Protein AF-A0A2G9T3H6-F1 (afdb_monomer_lite)

Foldseek 3Di:
DQADPVRDGHPPDDPVVVVVVVVVLVVQQVVQQPDADVVVRHGDRSVVCSVVSVCVVVVVVVVVD

Secondary structure (DSSP, 8-state):
--B-TTS-BS--S-HHHHHHHHHHHHHHHHHHTT-EETTTTEE--HHHHHHHHHHHHHHHHHHT-

Structure (mmCIF, N/CA/C/O backbone):
data_AF-A0A2G9T3H6-F1
#
_entry.id   AF-A0A2G9T3H6-F1
#
loop_
_atom_site.group_PDB
_atom_site.id
_atom_site.type_symbol
_atom_site.label_atom_id
_atom_site.label_alt_id
_atom_site.label_comp_id
_atom_site.label_asym_id
_atom_site.label_entity_id
_atom_site.label_seq_id
_atom_site.pdbx_PDB_ins_code
_atom_site.Cartn_x
_atom_site.Cartn_y
_atom_site.Cartn_z
_atom_site.occupancy
_atom_site.B_iso_or_equiv
_atom_site.auth_seq_id
_atom_site.auth_comp_id
_atom_site.auth_asym_id
_atom_site.auth_atom_id
_atom_site.pdbx_PDB_model_num
ATOM 1 N N . MET A 1 1 ? 2.556 -2.042 -10.120 1.00 62.81 1 MET A N 1
ATOM 2 C CA . MET A 1 1 ? 3.769 -2.579 -10.789 1.00 62.81 1 MET A CA 1
ATOM 3 C C . MET A 1 1 ? 3.480 -3.089 -12.199 1.00 62.81 1 MET A C 1
ATOM 5 O O . MET A 1 1 ? 4.364 -3.653 -12.828 1.00 62.81 1 MET A O 1
ATOM 9 N N . GLU A 1 2 ? 2.253 -2.913 -12.692 1.00 78.44 2 GLU A N 1
ATOM 10 C CA . GLU A 1 2 ? 1.824 -3.475 -13.973 1.00 78.44 2 GLU A CA 1
ATOM 11 C C . GLU A 1 2 ? 1.949 -2.485 -15.123 1.00 78.44 2 GLU A C 1
ATOM 13 O O . GLU A 1 2 ? 1.914 -2.921 -16.257 1.00 78.44 2 GLU A O 1
ATOM 18 N N . TYR A 1 3 ? 2.126 -1.191 -14.840 1.00 87.75 3 TYR A N 1
ATOM 19 C CA . TYR A 1 3 ? 2.275 -0.132 -15.838 1.00 87.75 3 TYR A CA 1
ATOM 20 C C . TYR A 1 3 ? 3.656 0.491 -15.740 1.00 87.75 3 TYR A C 1
ATOM 22 O O . TYR A 1 3 ? 4.082 0.810 -14.627 1.00 87.75 3 TYR A O 1
ATOM 30 N N . ASP A 1 4 ? 4.348 0.608 -16.868 1.00 89.31 4 ASP A N 1
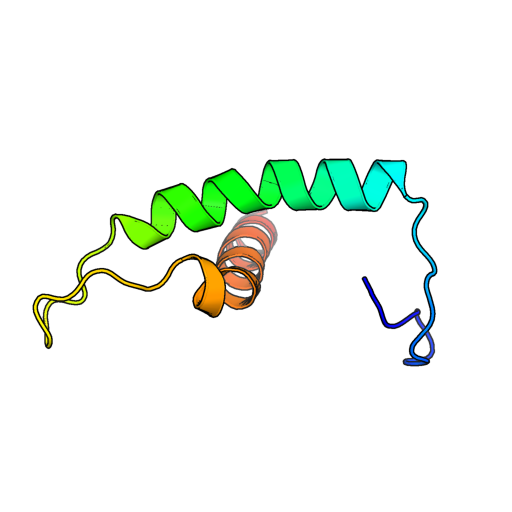ATOM 31 C CA . ASP A 1 4 ? 5.654 1.261 -16.956 1.00 89.31 4 ASP A CA 1
ATOM 32 C C . ASP A 1 4 ? 5.545 2.800 -16.952 1.00 89.31 4 ASP A C 1
ATOM 34 O O . ASP A 1 4 ? 4.471 3.364 -16.741 1.00 89.31 4 ASP A O 1
ATOM 38 N N . GLY A 1 5 ? 6.675 3.485 -17.163 1.00 89.81 5 GLY A N 1
ATOM 39 C CA . GLY A 1 5 ? 6.731 4.951 -17.197 1.00 89.81 5 GLY A CA 1
ATOM 40 C C . GLY A 1 5 ? 5.961 5.598 -18.355 1.00 89.81 5 GLY A C 1
ATOM 41 O O . GLY A 1 5 ? 5.621 6.772 -18.249 1.00 89.81 5 GLY A O 1
ATOM 42 N N . ASP A 1 6 ? 5.640 4.837 -19.404 1.00 93.62 6 ASP A N 1
ATOM 43 C CA . ASP A 1 6 ? 4.855 5.290 -20.558 1.00 93.62 6 ASP A CA 1
ATOM 44 C C . ASP A 1 6 ? 3.358 4.970 -20.393 1.00 93.62 6 ASP A C 1
ATOM 46 O O . ASP A 1 6 ? 2.548 5.239 -21.281 1.00 93.62 6 ASP A O 1
ATOM 50 N N . GLY A 1 7 ? 2.971 4.368 -19.262 1.00 91.00 7 GLY A N 1
ATOM 51 C CA . GLY A 1 7 ? 1.597 3.952 -18.993 1.00 91.00 7 GLY A CA 1
ATOM 52 C C . GLY A 1 7 ? 1.186 2.672 -19.723 1.00 91.00 7 GLY A C 1
ATOM 53 O O . GLY A 1 7 ? -0.005 2.374 -19.803 1.00 91.00 7 GLY A O 1
ATOM 54 N N . VAL A 1 8 ? 2.134 1.887 -20.244 1.00 94.00 8 VAL A N 1
ATOM 55 C CA . VAL A 1 8 ? 1.845 0.610 -20.910 1.00 94.00 8 VAL A CA 1
ATOM 56 C C . VAL A 1 8 ? 1.793 -0.513 -19.884 1.00 94.00 8 VAL A C 1
ATOM 58 O O . VAL A 1 8 ? 2.724 -0.685 -19.091 1.00 94.00 8 VAL A O 1
ATOM 61 N N . GLN A 1 9 ? 0.731 -1.326 -19.934 1.00 90.19 9 GLN A N 1
ATOM 62 C CA . GLN A 1 9 ? 0.605 -2.487 -19.060 1.00 90.19 9 GLN A CA 1
ATOM 63 C C . GLN A 1 9 ? 1.588 -3.590 -19.484 1.00 90.19 9 GLN A C 1
ATOM 65 O O . GLN A 1 9 ? 1.372 -4.298 -20.467 1.00 90.19 9 GLN A O 1
ATOM 70 N N . ARG A 1 10 ? 2.688 -3.746 -18.750 1.00 89.50 10 ARG A N 1
ATOM 71 C CA . ARG A 1 10 ? 3.655 -4.833 -18.920 1.00 89.50 10 ARG A CA 1
ATOM 72 C C . ARG A 1 10 ? 4.385 -5.118 -17.615 1.00 89.50 10 ARG A C 1
ATOM 74 O O . ARG A 1 10 ? 4.529 -4.256 -16.757 1.00 89.50 10 ARG A O 1
ATOM 81 N N . LYS A 1 11 ? 4.908 -6.331 -17.459 1.00 88.12 11 LYS A N 1
ATOM 82 C CA . LYS A 1 11 ? 5.749 -6.680 -16.308 1.00 88.12 11 LYS A CA 1
ATOM 83 C C . LYS A 1 11 ? 7.136 -6.052 -16.469 1.00 88.12 11 LYS A C 1
ATOM 85 O O . LYS A 1 11 ? 7.966 -6.570 -17.208 1.00 88.12 11 LYS A O 1
ATOM 90 N N . TRP A 1 12 ? 7.385 -4.950 -15.768 1.00 90.44 12 TRP A N 1
ATOM 91 C CA . TRP A 1 12 ? 8.667 -4.228 -15.798 1.00 90.44 12 TRP A CA 1
ATOM 92 C C . TRP A 1 12 ? 9.506 -4.404 -14.519 1.00 90.44 12 TRP A C 1
ATOM 94 O O . TRP A 1 12 ? 10.639 -3.934 -14.455 1.00 90.44 12 TRP A O 1
ATOM 104 N N . TRP A 1 13 ? 8.981 -5.104 -13.504 1.00 91.12 13 TRP A N 1
ATOM 105 C CA . TRP A 1 13 ? 9.705 -5.455 -12.272 1.00 91.12 13 TRP A CA 1
ATOM 106 C C . TRP A 1 13 ? 10.210 -6.895 -12.326 1.00 91.12 13 TRP A C 1
ATOM 108 O O . TRP A 1 13 ? 9.524 -7.790 -12.826 1.00 91.12 13 TRP A O 1
ATOM 118 N N . LYS A 1 14 ? 11.385 -7.133 -11.730 1.00 93.00 14 LYS A N 1
ATOM 119 C CA . LYS A 1 14 ? 11.869 -8.491 -11.448 1.00 93.00 14 LYS A CA 1
ATOM 120 C C . LYS A 1 14 ? 10.936 -9.179 -10.449 1.00 93.00 14 LYS A C 1
ATOM 122 O O . LYS A 1 14 ? 10.458 -8.544 -9.509 1.00 93.00 14 LYS A O 1
ATOM 127 N N . ASP A 1 15 ? 10.749 -10.488 -10.596 1.00 93.50 15 ASP A N 1
ATOM 128 C CA . ASP A 1 15 ? 9.879 -11.283 -9.712 1.00 93.50 15 ASP A CA 1
ATOM 129 C C . ASP A 1 15 ? 10.262 -11.194 -8.240 1.00 93.50 15 ASP A C 1
ATOM 131 O O . ASP A 1 15 ? 9.403 -11.128 -7.360 1.00 93.50 15 ASP A O 1
ATOM 135 N N . GLU A 1 16 ? 11.561 -11.135 -7.965 1.00 96.00 16 GLU A N 1
ATOM 136 C CA . GLU A 1 16 ? 12.063 -10.951 -6.612 1.00 96.00 16 GLU A CA 1
ATOM 137 C C . GLU A 1 16 ? 11.542 -9.650 -5.985 1.00 96.00 16 GLU A C 1
ATOM 139 O O . GLU A 1 16 ? 11.122 -9.641 -4.830 1.00 96.00 16 GLU A O 1
ATOM 144 N N . TRP A 1 17 ? 11.512 -8.558 -6.750 1.00 93.81 17 TRP A N 1
ATOM 145 C CA . TRP A 1 17 ? 11.068 -7.255 -6.258 1.00 93.81 17 TRP A CA 1
ATOM 146 C C . TRP A 1 17 ? 9.564 -7.232 -6.033 1.00 93.81 17 TRP A C 1
ATOM 148 O O . TRP A 1 17 ? 9.113 -6.692 -5.027 1.00 93.81 17 TRP A O 1
ATOM 158 N N . VAL A 1 18 ? 8.796 -7.883 -6.914 1.00 93.12 18 VAL A N 1
ATOM 159 C CA . VAL A 1 18 ? 7.355 -8.084 -6.717 1.00 93.12 18 VAL A CA 1
ATOM 160 C C . VAL A 1 18 ? 7.115 -8.840 -5.412 1.00 93.12 18 VAL A C 1
ATOM 162 O O . VAL A 1 18 ? 6.351 -8.378 -4.569 1.00 93.12 18 VAL A O 1
ATOM 165 N N . LYS A 1 19 ? 7.835 -9.944 -5.177 1.00 94.81 19 LYS A N 1
ATOM 166 C CA . LYS A 1 19 ? 7.721 -10.728 -3.939 1.00 94.81 19 LYS A CA 1
ATOM 167 C C . LYS A 1 19 ? 8.069 -9.902 -2.698 1.00 94.81 19 LYS A C 1
ATOM 169 O O . LYS A 1 19 ? 7.350 -9.958 -1.700 1.00 94.81 19 LYS A O 1
ATOM 174 N N . GLN A 1 20 ? 9.157 -9.136 -2.745 1.00 95.44 20 GLN A N 1
ATOM 175 C CA . GLN A 1 20 ? 9.559 -8.268 -1.637 1.00 95.44 20 GLN A CA 1
ATOM 176 C C . GLN A 1 20 ? 8.529 -7.163 -1.375 1.00 95.44 20 GLN A C 1
ATOM 178 O O . GLN A 1 20 ? 8.203 -6.904 -0.215 1.00 95.44 20 GLN A O 1
ATOM 183 N N . TYR A 1 21 ? 7.992 -6.544 -2.429 1.00 93.12 21 TYR A N 1
ATOM 184 C CA . TYR A 1 21 ? 6.933 -5.546 -2.329 1.00 93.12 21 TYR A CA 1
ATOM 185 C C . TYR A 1 21 ? 5.692 -6.149 -1.669 1.00 93.12 21 TYR A C 1
ATOM 187 O O . TYR A 1 21 ? 5.273 -5.658 -0.625 1.00 93.12 21 TYR A O 1
ATOM 195 N N . THR A 1 22 ? 5.180 -7.270 -2.187 1.00 93.25 22 THR A N 1
ATOM 196 C CA . THR A 1 22 ? 4.008 -7.965 -1.631 1.00 93.25 22 THR A CA 1
ATOM 197 C C . THR A 1 22 ? 4.202 -8.347 -0.161 1.00 93.25 22 THR A C 1
ATOM 199 O O . THR A 1 22 ? 3.280 -8.231 0.648 1.00 93.25 22 THR A O 1
ATOM 202 N N . ASN A 1 23 ? 5.411 -8.766 0.225 1.00 95.88 23 ASN A N 1
ATOM 203 C CA . ASN A 1 23 ? 5.707 -9.073 1.622 1.00 95.88 23 ASN A CA 1
ATOM 204 C C . ASN A 1 23 ? 5.647 -7.821 2.516 1.00 95.88 23 ASN A C 1
ATOM 206 O O . ASN A 1 23 ? 5.117 -7.868 3.623 1.00 95.88 23 ASN A O 1
ATOM 210 N N . ARG A 1 24 ? 6.147 -6.677 2.038 1.00 94.38 24 ARG A N 1
ATOM 211 C CA . ARG A 1 24 ? 6.089 -5.407 2.781 1.00 94.38 24 ARG A CA 1
ATOM 212 C C . ARG A 1 24 ? 4.666 -4.854 2.860 1.00 94.38 24 ARG A C 1
ATOM 214 O O . ARG A 1 24 ? 4.267 -4.378 3.922 1.00 94.38 24 ARG A O 1
ATOM 221 N N . THR A 1 25 ? 3.878 -4.956 1.787 1.00 95.38 25 THR A N 1
ATOM 222 C CA . THR A 1 25 ? 2.483 -4.483 1.773 1.00 95.38 25 THR A CA 1
ATOM 223 C C . THR A 1 25 ? 1.591 -5.265 2.731 1.00 95.38 25 THR A C 1
ATOM 225 O O . THR A 1 25 ? 0.604 -4.720 3.220 1.00 95.38 25 THR A O 1
ATOM 228 N N . LYS A 1 26 ? 1.961 -6.501 3.089 1.00 96.88 26 LYS A N 1
ATOM 229 C CA . LYS A 1 26 ? 1.253 -7.276 4.115 1.00 96.88 26 LYS A CA 1
ATOM 230 C C . LYS A 1 26 ? 1.175 -6.551 5.464 1.00 96.88 26 LYS A C 1
ATOM 232 O O . LYS A 1 26 ? 0.137 -6.601 6.110 1.00 96.88 26 LYS A O 1
ATOM 237 N N . CYS A 1 27 ? 2.211 -5.800 5.846 1.00 95.81 27 CYS A N 1
ATOM 238 C CA . CYS A 1 27 ? 2.187 -4.987 7.066 1.00 95.81 27 CYS A CA 1
ATOM 239 C C . CYS A 1 27 ? 1.038 -3.962 7.053 1.00 95.81 27 CYS A C 1
ATOM 241 O O . CYS A 1 27 ? 0.355 -3.775 8.059 1.00 95.81 27 CYS A O 1
ATOM 243 N N . PHE A 1 28 ? 0.781 -3.337 5.901 1.00 96.00 28 PHE A N 1
ATOM 244 C CA . PHE A 1 28 ? -0.331 -2.404 5.732 1.00 96.00 28 PHE A CA 1
ATOM 245 C C . PHE A 1 28 ? -1.675 -3.131 5.791 1.00 96.00 28 PHE A C 1
ATOM 247 O O . PHE A 1 28 ? -2.551 -2.721 6.546 1.00 96.00 28 PHE A O 1
ATOM 254 N N . VAL A 1 29 ? -1.824 -4.250 5.080 1.00 97.31 29 VAL A N 1
ATOM 255 C CA . VAL A 1 29 ? -3.050 -5.064 5.134 1.00 97.31 29 VAL A CA 1
ATOM 256 C C . VAL A 1 29 ? -3.379 -5.456 6.577 1.00 97.31 29 VAL A C 1
ATOM 258 O O . VAL A 1 29 ? -4.487 -5.198 7.049 1.00 97.31 29 VAL A O 1
ATOM 261 N N . ASP A 1 30 ? -2.408 -6.007 7.305 1.00 96.62 30 ASP A N 1
ATOM 262 C CA . ASP A 1 30 ? -2.590 -6.488 8.676 1.00 96.62 30 ASP A CA 1
ATOM 263 C C . ASP A 1 30 ? -2.868 -5.343 9.660 1.00 96.62 30 ASP A C 1
ATOM 265 O O . ASP A 1 30 ? -3.661 -5.494 10.593 1.00 96.62 30 ASP A O 1
ATOM 269 N N . ARG A 1 31 ? -2.225 -4.185 9.467 1.00 95.38 31 ARG A N 1
ATOM 270 C CA . ARG A 1 31 ? -2.432 -2.995 10.300 1.00 95.38 31 ARG A CA 1
ATOM 271 C C . ARG A 1 31 ? -3.828 -2.418 10.105 1.00 95.38 31 ARG A C 1
ATOM 273 O O . ARG A 1 31 ? -4.537 -2.198 11.084 1.00 95.38 31 ARG A O 1
ATOM 280 N N . TYR A 1 32 ? -4.218 -2.174 8.859 1.00 95.56 32 TYR A N 1
ATOM 281 C CA . TYR A 1 32 ? -5.471 -1.493 8.549 1.00 95.56 32 TYR A CA 1
ATOM 282 C C . TYR A 1 32 ? -6.685 -2.412 8.708 1.00 95.56 32 TYR A C 1
ATOM 284 O O . TYR A 1 32 ? -7.748 -1.933 9.085 1.00 95.56 32 TYR A O 1
ATOM 292 N N . SER A 1 33 ? -6.522 -3.735 8.585 1.00 96.19 33 SER A N 1
ATOM 293 C CA . SER A 1 33 ? -7.604 -4.694 8.876 1.00 96.19 33 SER A CA 1
ATOM 294 C C . SER A 1 33 ? -8.044 -4.717 10.345 1.00 96.19 33 SER A C 1
ATOM 296 O O . SER A 1 33 ? -9.123 -5.208 10.668 1.00 96.19 33 SER A O 1
ATOM 298 N N . LYS A 1 34 ? -7.226 -4.178 11.256 1.00 94.81 34 LYS A N 1
ATOM 299 C CA . LYS A 1 34 ? -7.561 -4.042 12.683 1.00 94.81 34 LYS A CA 1
ATOM 300 C C . LYS A 1 34 ? -8.312 -2.746 12.997 1.00 94.81 34 LYS A C 1
ATOM 302 O O . LYS A 1 34 ? -8.789 -2.576 14.118 1.00 94.81 34 LYS A O 1
ATOM 307 N N . VAL A 1 35 ? -8.421 -1.831 12.034 1.00 93.75 35 VAL A N 1
ATOM 308 C CA . VAL A 1 35 ? -9.154 -0.574 12.195 1.00 93.75 35 VAL A CA 1
ATOM 309 C C . VAL A 1 35 ? -10.644 -0.862 12.065 1.00 93.75 35 VAL A C 1
ATOM 311 O O . VAL A 1 35 ? -11.091 -1.419 11.066 1.00 93.75 35 VAL A O 1
ATOM 314 N N . LYS A 1 36 ? -11.435 -0.472 13.067 1.00 93.62 36 LYS A N 1
ATOM 315 C CA . LYS A 1 36 ? -12.898 -0.517 12.980 1.00 93.62 36 LYS A CA 1
ATOM 316 C C . LYS A 1 36 ? -13.420 0.772 12.372 1.00 93.62 36 LYS A C 1
ATOM 318 O O . LYS A 1 36 ? -13.026 1.850 12.803 1.00 93.62 36 LYS A O 1
ATOM 323 N N . ILE A 1 37 ? -14.353 0.657 11.433 1.00 91.62 37 ILE A N 1
ATOM 324 C CA . ILE A 1 37 ? -15.078 1.801 10.887 1.00 91.62 37 ILE A CA 1
ATOM 325 C C . ILE A 1 37 ? -16.206 2.145 11.872 1.00 91.62 37 ILE A C 1
ATOM 327 O O . ILE A 1 37 ? -17.175 1.382 11.950 1.00 91.62 37 ILE A O 1
ATOM 331 N N . PRO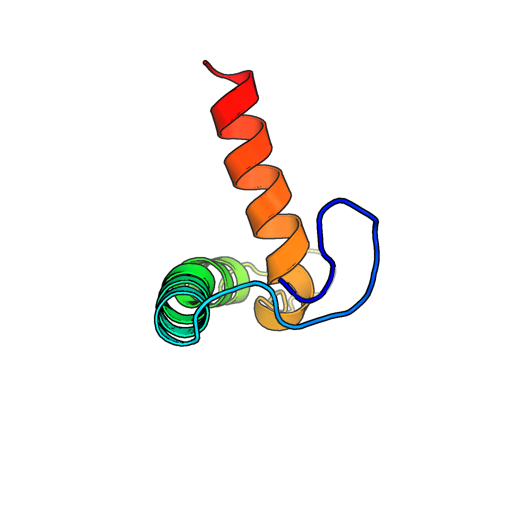 A 1 38 ? -16.128 3.264 12.625 1.00 90.50 38 PRO A N 1
ATOM 332 C CA . PRO A 1 38 ? -17.043 3.519 13.744 1.00 90.50 38 PRO A CA 1
ATOM 333 C C . PRO A 1 38 ? -18.512 3.566 13.319 1.00 90.50 38 PRO A C 1
ATOM 335 O O . PRO A 1 38 ? -19.378 3.055 14.019 1.00 90.50 38 PRO A O 1
ATOM 338 N N . LYS A 1 39 ? -18.781 4.102 12.121 1.00 92.88 39 LYS A N 1
ATOM 339 C CA . LYS A 1 39 ? -20.131 4.238 11.558 1.00 92.88 39 LYS A CA 1
ATOM 340 C C . LYS A 1 39 ? -20.822 2.899 11.267 1.00 92.88 39 LYS A C 1
ATOM 342 O O . LYS A 1 39 ? -22.045 2.839 11.293 1.00 92.88 39 LYS A O 1
ATOM 347 N N . PHE A 1 40 ? -20.057 1.844 10.981 1.00 90.69 40 PHE A N 1
ATOM 348 C CA . PHE A 1 40 ? -20.591 0.543 10.555 1.00 90.69 40 PHE A CA 1
ATOM 349 C C . PHE A 1 40 ? -20.230 -0.599 11.514 1.00 90.69 40 PHE A C 1
ATOM 351 O O . PHE A 1 40 ? -20.568 -1.747 11.244 1.00 90.69 40 PHE A O 1
ATOM 358 N N . ASN A 1 41 ? -19.495 -0.308 12.596 1.00 89.50 41 ASN A N 1
ATOM 359 C CA . ASN A 1 41 ? -18.952 -1.286 13.548 1.00 89.50 41 ASN A CA 1
ATOM 360 C C . ASN A 1 41 ? -18.279 -2.508 12.879 1.00 89.50 41 ASN A C 1
ATOM 362 O O . ASN A 1 41 ? -18.288 -3.617 13.407 1.00 89.50 41 ASN A O 1
ATOM 366 N N . THR A 1 42 ? -17.696 -2.302 11.698 1.00 91.31 42 THR A N 1
ATOM 367 C CA . THR A 1 42 ? -17.118 -3.355 10.853 1.00 91.31 42 THR A CA 1
ATOM 368 C C . THR A 1 42 ? -15.627 -3.070 10.665 1.00 91.31 42 THR A C 1
ATOM 370 O O . THR A 1 42 ? -15.258 -1.897 10.538 1.00 91.31 42 THR A O 1
ATOM 373 N N . PRO A 1 43 ? -14.747 -4.088 10.683 1.00 92.06 43 PRO A N 1
ATOM 374 C CA . PRO A 1 43 ? -13.339 -3.893 10.362 1.00 92.06 43 PRO A CA 1
ATOM 375 C C . PRO A 1 43 ? -13.168 -3.396 8.921 1.00 92.06 43 PRO A C 1
ATOM 377 O O . PRO A 1 43 ? -13.862 -3.838 8.005 1.00 92.06 43 PRO A O 1
ATOM 380 N N . LEU A 1 44 ? -12.230 -2.476 8.721 1.00 93.69 44 LEU A N 1
ATOM 381 C CA . LEU A 1 44 ? -11.810 -2.040 7.398 1.00 93.69 44 LEU A CA 1
ATOM 382 C C . LEU A 1 44 ? -11.196 -3.226 6.645 1.00 93.69 44 LEU A C 1
ATOM 384 O O . LEU A 1 44 ? -10.442 -4.013 7.210 1.00 93.69 44 LEU A O 1
ATOM 388 N N . ASN A 1 45 ? -11.479 -3.349 5.351 1.00 95.12 45 ASN A N 1
ATOM 389 C CA . ASN A 1 45 ? -10.808 -4.343 4.525 1.00 95.12 45 ASN A CA 1
ATOM 390 C C . ASN A 1 45 ? -9.414 -3.827 4.132 1.00 95.12 45 ASN A C 1
ATOM 392 O O . ASN A 1 45 ? -9.274 -2.998 3.225 1.00 95.12 45 ASN A O 1
ATOM 396 N N . GLY A 1 46 ? -8.380 -4.313 4.821 1.00 95.00 46 GLY A N 1
ATOM 397 C CA . GLY A 1 46 ? -6.996 -3.911 4.572 1.00 95.00 46 GLY A CA 1
ATOM 398 C C . GLY A 1 46 ? -6.481 -4.304 3.188 1.00 95.00 46 GLY A C 1
ATOM 399 O O . GLY A 1 46 ? -5.619 -3.612 2.663 1.00 95.00 46 GLY A O 1
ATOM 400 N N . THR A 1 47 ? -7.021 -5.361 2.572 1.00 96.25 47 THR A N 1
ATOM 401 C CA . THR A 1 47 ? -6.638 -5.798 1.219 1.00 96.25 47 THR A CA 1
ATOM 402 C C . THR A 1 47 ? -7.157 -4.835 0.159 1.00 96.25 47 THR A C 1
ATOM 404 O O . THR A 1 47 ? -6.418 -4.475 -0.748 1.00 96.25 47 THR A O 1
ATOM 407 N N . VAL A 1 48 ? -8.409 -4.385 0.286 1.00 95.50 48 VAL A N 1
ATOM 408 C CA . VAL A 1 48 ? -9.010 -3.424 -0.657 1.00 95.50 48 VAL A CA 1
ATOM 409 C C . VAL A 1 48 ? -8.370 -2.042 -0.520 1.00 95.50 48 VAL A C 1
ATOM 411 O O . VAL A 1 48 ? -8.095 -1.386 -1.515 1.00 95.50 48 VAL A O 1
ATOM 414 N N . SER A 1 49 ? -8.096 -1.612 0.712 1.00 95.88 49 SER A N 1
ATOM 415 C CA . SER A 1 49 ? -7.561 -0.272 0.994 1.00 95.88 49 SER A CA 1
ATOM 416 C C . SER A 1 49 ? -6.035 -0.156 0.878 1.00 95.88 49 SER A C 1
ATOM 418 O O . SER A 1 49 ? -5.499 0.935 1.036 1.00 95.88 49 SER A O 1
ATOM 420 N N . VAL A 1 50 ? -5.309 -1.249 0.603 1.00 96.25 50 VAL A N 1
ATOM 421 C CA . VAL A 1 50 ? -3.836 -1.279 0.683 1.00 96.25 50 VAL A CA 1
ATOM 422 C C . VAL A 1 50 ? -3.148 -0.247 -0.216 1.00 96.25 50 VAL A C 1
ATOM 424 O O . VAL A 1 50 ? -2.148 0.328 0.204 1.00 96.25 50 VAL A O 1
ATOM 427 N N . GLY A 1 51 ? -3.673 0.003 -1.419 1.00 94.56 51 GLY A N 1
ATOM 428 C CA . GLY A 1 51 ? -3.092 0.967 -2.360 1.00 94.56 51 GLY A CA 1
ATOM 429 C C . GLY A 1 51 ? -3.120 2.393 -1.813 1.00 94.56 51 GLY A C 1
ATOM 430 O O . GLY A 1 51 ? -2.071 3.026 -1.705 1.00 94.56 51 GLY A O 1
ATOM 431 N N . GLU A 1 52 ? -4.299 2.842 -1.382 1.00 96.75 52 GLU A N 1
ATOM 432 C CA . GLU A 1 52 ? -4.498 4.169 -0.784 1.00 96.75 52 GLU A CA 1
ATOM 433 C C . GLU A 1 52 ? -3.724 4.315 0.530 1.00 96.75 52 GLU A C 1
ATOM 435 O O . GLU A 1 52 ? -3.004 5.287 0.724 1.00 96.75 52 GLU A O 1
ATOM 440 N N . ASN A 1 53 ? -3.749 3.292 1.394 1.00 96.38 53 ASN A N 1
ATOM 441 C CA . ASN A 1 53 ? -3.010 3.318 2.660 1.00 96.38 53 ASN A CA 1
ATOM 442 C C . ASN A 1 53 ? -1.491 3.484 2.459 1.00 96.38 53 ASN A C 1
ATOM 444 O O . ASN A 1 53 ? -0.819 4.077 3.302 1.00 96.38 53 ASN A O 1
ATOM 448 N N . ILE A 1 54 ? -0.927 2.934 1.375 1.00 96.31 54 ILE A N 1
ATOM 449 C CA . ILE A 1 54 ? 0.488 3.127 1.020 1.00 96.31 54 ILE A CA 1
ATOM 450 C C . ILE A 1 54 ? 0.718 4.555 0.520 1.00 96.31 54 ILE A C 1
ATOM 452 O O . ILE A 1 54 ? 1.684 5.188 0.948 1.00 96.31 54 ILE A O 1
ATOM 456 N N . ALA A 1 55 ? -0.154 5.050 -0.363 1.00 95.88 55 ALA A N 1
ATOM 457 C CA . ALA A 1 55 ? -0.066 6.401 -0.907 1.00 95.88 55 ALA A CA 1
ATOM 458 C C . ALA A 1 55 ? -0.124 7.462 0.203 1.00 95.88 55 ALA A C 1
ATOM 460 O O . ALA A 1 55 ? 0.750 8.326 0.260 1.00 95.88 55 ALA A O 1
ATOM 461 N N . ASP A 1 56 ? -1.066 7.335 1.139 1.00 96.44 56 ASP A N 1
ATOM 462 C CA . ASP A 1 56 ? -1.219 8.238 2.282 1.00 96.44 56 ASP A CA 1
ATOM 463 C C . ASP A 1 56 ? 0.024 8.241 3.181 1.00 96.44 56 ASP A C 1
ATOM 465 O O . ASP A 1 56 ? 0.555 9.299 3.529 1.00 96.44 56 ASP A O 1
ATOM 469 N N . ASN A 1 57 ? 0.528 7.059 3.553 1.00 95.25 57 ASN A N 1
ATOM 470 C CA . ASN A 1 57 ? 1.680 6.951 4.449 1.00 95.25 57 ASN A CA 1
ATOM 471 C C . ASN A 1 57 ? 2.966 7.496 3.822 1.00 95.25 57 ASN A C 1
ATOM 473 O O . ASN A 1 57 ? 3.716 8.219 4.483 1.00 95.25 57 ASN A O 1
ATOM 477 N N . GLU A 1 58 ? 3.255 7.128 2.572 1.00 95.25 58 GLU A N 1
ATOM 478 C CA . GLU A 1 58 ? 4.460 7.611 1.895 1.00 95.25 58 GLU A CA 1
ATOM 479 C C . GLU A 1 58 ? 4.326 9.093 1.523 1.00 95.25 58 GLU A C 1
ATOM 481 O O . GLU A 1 58 ? 5.295 9.838 1.665 1.00 95.25 58 GLU A O 1
ATOM 486 N N . GLY A 1 59 ? 3.126 9.554 1.158 1.00 97.06 59 GLY A N 1
ATOM 487 C CA . GLY A 1 59 ? 2.828 10.963 0.909 1.00 97.06 59 GLY A CA 1
ATOM 488 C C . GLY A 1 59 ? 3.067 11.835 2.141 1.00 97.06 59 GLY A C 1
ATOM 489 O O . GLY A 1 59 ? 3.821 12.804 2.067 1.00 97.06 59 GLY A O 1
ATOM 490 N N . MET A 1 60 ? 2.522 11.454 3.303 1.00 96.06 60 MET A N 1
ATOM 491 C CA . MET A 1 60 ? 2.761 12.167 4.568 1.00 96.06 60 MET A CA 1
ATOM 492 C C . MET A 1 60 ? 4.243 12.188 4.954 1.00 96.06 60 MET A C 1
ATOM 494 O O . MET A 1 60 ? 4.767 13.213 5.385 1.00 96.06 60 MET A O 1
ATOM 498 N N . LYS A 1 61 ? 4.941 11.063 4.780 1.00 95.75 61 LYS A N 1
ATOM 499 C CA . LYS A 1 61 ? 6.376 10.954 5.065 1.00 95.75 61 LYS A CA 1
ATOM 500 C C . LYS A 1 61 ? 7.226 11.857 4.170 1.00 95.75 61 LYS A C 1
ATOM 502 O O . LYS A 1 61 ? 8.248 12.351 4.637 1.00 95.75 61 LYS A O 1
ATOM 507 N N . ILE A 1 62 ? 6.844 12.040 2.906 1.00 96.81 62 ILE A N 1
ATOM 508 C CA . ILE A 1 62 ? 7.513 12.972 1.989 1.00 96.81 62 ILE A CA 1
ATOM 509 C C . ILE A 1 62 ? 7.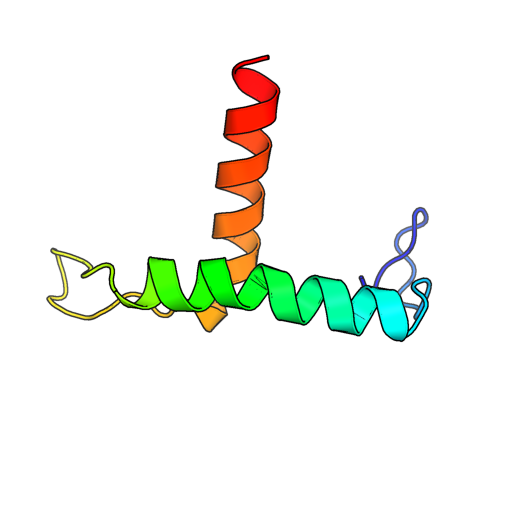177 14.415 2.366 1.00 96.81 62 ILE A C 1
ATOM 511 O O . ILE A 1 62 ? 8.083 15.232 2.419 1.00 96.81 62 ILE A O 1
ATOM 515 N N . ALA A 1 63 ? 5.916 14.717 2.678 1.00 96.69 63 ALA A N 1
ATOM 516 C CA . ALA A 1 63 ? 5.483 16.069 3.034 1.00 96.69 63 ALA A CA 1
ATOM 517 C C . ALA A 1 63 ? 6.103 16.594 4.342 1.00 96.69 63 ALA A C 1
ATOM 519 O O . ALA A 1 63 ? 6.236 17.800 4.515 1.00 96.69 63 ALA A O 1
ATOM 520 N N . TYR A 1 64 ? 6.452 15.700 5.271 1.00 94.06 64 TYR A N 1
AT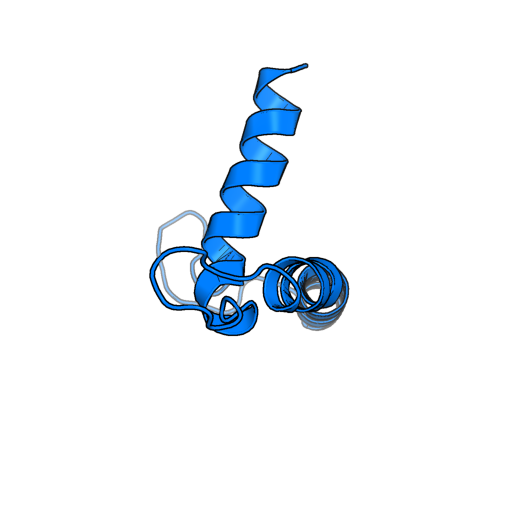OM 521 C CA . TYR A 1 64 ? 7.094 16.057 6.540 1.00 94.06 64 TYR A CA 1
ATOM 522 C C . TYR A 1 64 ? 8.622 16.246 6.434 1.00 94.06 64 TYR A C 1
ATOM 524 O O . TYR A 1 64 ? 9.247 16.695 7.394 1.00 94.06 64 TYR A O 1
ATOM 532 N N . ARG A 1 65 ? 9.238 15.858 5.312 1.00 80.62 65 ARG A N 1
ATOM 533 C CA . ARG A 1 65 ? 10.676 16.044 5.061 1.00 80.62 65 ARG A CA 1
ATOM 534 C C . ARG A 1 65 ? 10.966 17.424 4.496 1.00 80.62 65 ARG A C 1
ATOM 536 O O . ARG A 1 65 ? 12.047 17.938 4.853 1.00 80.62 65 ARG A O 1
#

pLDDT: mean 93.07, std 5.14, range [62.81, 97.31]

Radius of gyration: 14.64 Å; chains: 1; bounding box: 33×27×35 Å

InterPro domains:
  IPR000718 Peptidase M13 [PS51885] (1-65)
  IPR000718 Peptidase M13 [PTHR11733] (2-6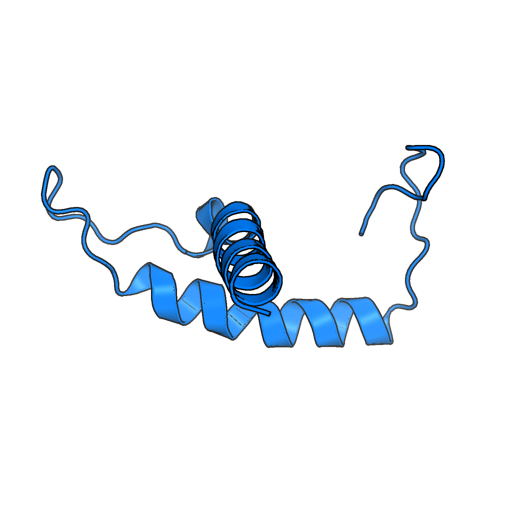5)
  IP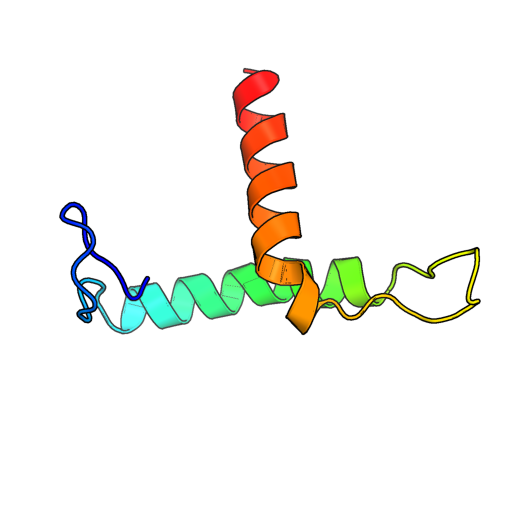R018497 Peptidase M13, C-terminal domain [PF01431] (2-65)
  IPR024079 Metallopeptidase, catalytic domain superfamily [G3DSA:3.40.390.10] (1-65)

Sequence (65 aa):
MEYDGDGVQRKWWKDEWVKQYTNRTKCFVDRYSKVKIPKFNTPLNGTVSVGENIADNEGMKIAYR

Organism: Teladorsagia circumcincta (NCBI:txid45464)